Protein AF-A0A7W1E3Y4-F1 (afdb_monomer)

Radius of gyration: 19.17 Å; Cα contacts (8 Å, |Δi|>4): 105; chains: 1; bounding box: 41×27×66 Å

Secondary structure (DSSP, 8-state):
----------PPP------TTS--HHHHHHHHHHHH-TTPPP----HHHHHHHHHHHHHHHHSTT--HHHHHTT-S-HHHHHHHHHHHHHTHHHHHHHHHHHHHHHH-SSPPPHHHHHHHHHHHHHHH-

Foldseek 3Di:
DDDPPDPDCLDAQDDDDDDPPPDCPVVVVQVNVCNVPVPDDGLDLDPVLLVLLLVLLVVLVPDPNSDQVVSVVPDDDLPSVLSNLVVLPVVPQVSLQVSQVVSCVNVNDDRDDSVSSNVSSVVNNVVVD

Solvent-accessible surface area (backbone atoms only — not comparable to full-atom values): 7831 Å² total; per-residue (Å²): 141,79,85,82,81,74,78,78,81,79,73,77,79,80,88,83,90,82,61,94,88,74,67,63,61,68,62,50,50,54,56,50,48,41,61,75,37,74,86,56,71,77,96,59,58,42,73,65,21,39,54,50,38,34,52,49,53,50,54,27,74,71,37,97,73,55,49,52,70,73,52,54,73,73,52,92,54,66,65,39,23,46,46,24,50,49,52,33,60,75,56,35,70,70,34,39,39,50,50,23,43,48,31,17,71,73,75,54,74,75,55,51,56,48,72,57,49,52,49,54,52,52,55,51,49,65,74,72,110

Sequence (129 aa):
MSDGDTPADTAAPTTRTLHPGEGGYDEALAEWDLQQDPDRPAAVSTASGREEAMRLVHAIATSADDAIAPALEAVDDLEAIGEALRHVLVGGVPSVEAFAAEVADAEGGDPLPAHQATKIIGEVLAELD

pLDDT: mean 83.56, std 14.48, range [39.88, 96.81]

Mean predicted aligned error: 11.65 Å

Structure (mmCIF, N/CA/C/O backbone):
data_AF-A0A7W1E3Y4-F1
#
_entry.id   AF-A0A7W1E3Y4-F1
#
loop_
_atom_site.group_PDB
_atom_site.id
_atom_site.type_symbol
_atom_site.label_atom_id
_atom_site.label_alt_id
_atom_site.label_comp_id
_atom_site.label_asym_id
_atom_site.label_entity_id
_atom_site.label_seq_id
_atom_site.pdbx_PDB_ins_code
_atom_site.Cartn_x
_atom_site.Cartn_y
_atom_site.Cartn_z
_atom_site.occupancy
_atom_site.B_iso_or_equiv
_atom_site.auth_seq_id
_atom_site.auth_comp_id
_atom_site.auth_asym_id
_atom_site.auth_atom_id
_atom_site.pdbx_PDB_model_num
ATOM 1 N N . MET A 1 1 ? -6.244 -16.601 -51.887 1.00 39.88 1 MET A N 1
ATOM 2 C CA . MET A 1 1 ? -6.015 -16.701 -50.437 1.00 39.88 1 MET A CA 1
ATOM 3 C C . MET A 1 1 ? -4.519 -16.821 -50.270 1.00 39.88 1 MET A C 1
ATOM 5 O O . MET A 1 1 ? -3.963 -17.816 -50.710 1.00 39.88 1 MET A O 1
ATOM 9 N N . SER A 1 2 ? -3.879 -15.748 -49.820 1.00 39.97 2 SER A N 1
ATOM 10 C CA . SER A 1 2 ? -2.452 -15.731 -49.515 1.00 39.97 2 SER A CA 1
ATOM 11 C C . SER A 1 2 ? -2.352 -15.244 -48.084 1.00 39.97 2 SER A C 1
ATOM 13 O O . SER A 1 2 ? -2.560 -14.061 -47.826 1.00 39.97 2 SER A O 1
ATOM 15 N N . ASP A 1 3 ? -2.151 -16.195 -47.182 1.00 44.78 3 ASP A N 1
ATOM 16 C CA . ASP A 1 3 ? -1.841 -15.955 -45.783 1.00 44.78 3 ASP A CA 1
ATOM 17 C C . ASP A 1 3 ? -0.468 -15.281 -45.704 1.00 44.78 3 ASP A C 1
ATOM 19 O O . ASP A 1 3 ? 0.546 -15.839 -46.126 1.00 44.78 3 ASP A O 1
ATOM 23 N N . GLY A 1 4 ? -0.464 -14.030 -45.248 1.00 43.00 4 GLY A N 1
ATOM 24 C CA . GLY A 1 4 ? 0.742 -13.311 -44.869 1.00 43.00 4 GLY A CA 1
ATOM 25 C C . GLY A 1 4 ? 1.104 -13.696 -43.444 1.00 43.00 4 GLY A C 1
ATOM 26 O O . GLY A 1 4 ? 0.651 -13.049 -42.506 1.00 43.00 4 GLY A O 1
ATOM 27 N N . ASP A 1 5 ? 1.886 -14.760 -43.302 1.00 46.19 5 ASP A N 1
ATOM 28 C CA . ASP A 1 5 ? 2.566 -15.096 -42.055 1.00 46.19 5 ASP A CA 1
ATOM 29 C C . ASP A 1 5 ? 3.802 -14.191 -41.942 1.00 46.19 5 ASP A C 1
ATOM 31 O O . ASP A 1 5 ? 4.837 -14.425 -42.571 1.00 46.19 5 ASP A O 1
ATOM 35 N N . THR A 1 6 ? 3.652 -13.069 -41.239 1.00 49.84 6 THR A N 1
ATOM 36 C CA . THR A 1 6 ? 4.785 -12.241 -40.816 1.00 49.84 6 THR A CA 1
ATOM 37 C C . THR A 1 6 ? 5.405 -12.938 -39.607 1.00 49.84 6 THR A C 1
ATOM 39 O O . THR A 1 6 ? 4.725 -13.020 -38.583 1.00 49.84 6 THR A O 1
ATOM 42 N N . PRO A 1 7 ? 6.657 -13.425 -39.666 1.00 44.62 7 PRO A N 1
ATOM 43 C CA . PRO A 1 7 ? 7.287 -13.979 -38.479 1.00 44.62 7 PRO A CA 1
ATOM 44 C C . PRO A 1 7 ? 7.459 -12.848 -37.462 1.00 44.62 7 PRO A C 1
ATOM 46 O O . PRO A 1 7 ? 8.074 -11.824 -37.764 1.00 44.62 7 PRO A O 1
ATOM 49 N N . ALA A 1 8 ? 6.878 -13.022 -36.275 1.00 53.28 8 ALA A N 1
ATOM 50 C CA . ALA A 1 8 ? 7.168 -12.178 -35.128 1.00 53.28 8 ALA A CA 1
ATOM 51 C C . ALA A 1 8 ? 8.678 -12.250 -34.865 1.00 53.28 8 ALA A C 1
ATOM 53 O O . ALA A 1 8 ? 9.214 -13.322 -34.579 1.00 53.28 8 ALA A O 1
ATOM 54 N N . ASP A 1 9 ? 9.366 -11.124 -35.041 1.00 51.09 9 ASP A N 1
ATOM 55 C CA . ASP A 1 9 ? 10.803 -10.987 -34.830 1.00 51.09 9 ASP A CA 1
ATOM 56 C C . ASP A 1 9 ? 11.099 -11.172 -33.337 1.00 51.09 9 ASP A C 1
ATOM 58 O O . ASP A 1 9 ? 11.028 -10.239 -32.540 1.00 51.09 9 ASP A O 1
ATOM 62 N N . THR A 1 10 ? 11.337 -12.419 -32.931 1.00 55.47 10 THR A N 1
ATOM 63 C CA . THR A 1 10 ? 11.735 -12.762 -31.565 1.00 55.47 10 THR A CA 1
ATOM 64 C C . THR A 1 10 ? 13.225 -12.448 -31.436 1.00 55.47 10 THR A C 1
ATOM 66 O O . THR A 1 10 ? 14.080 -13.324 -31.585 1.00 55.47 10 THR A O 1
ATOM 69 N N . ALA A 1 11 ? 13.551 -11.166 -31.263 1.00 64.62 11 ALA A N 1
ATOM 70 C CA . ALA A 1 11 ? 14.924 -10.716 -31.075 1.00 64.62 11 ALA A CA 1
ATOM 71 C C . ALA A 1 11 ? 15.562 -11.439 -29.873 1.00 64.62 11 ALA A C 1
ATOM 73 O O . ALA A 1 11 ? 14.948 -11.580 -28.816 1.00 64.62 11 ALA A O 1
ATOM 74 N N . ALA A 1 12 ? 16.795 -11.925 -30.039 1.00 68.88 12 ALA A N 1
ATOM 75 C CA . ALA A 1 12 ? 17.514 -12.624 -28.976 1.00 68.88 12 ALA A CA 1
ATOM 76 C C . ALA A 1 12 ? 17.787 -11.685 -27.780 1.00 68.88 12 ALA A C 1
ATOM 78 O O . ALA A 1 12 ? 18.093 -10.511 -28.005 1.00 68.88 12 ALA A O 1
ATOM 79 N N . PRO A 1 13 ? 17.734 -12.185 -26.529 1.00 67.88 13 PRO A N 1
ATOM 80 C CA . PRO A 1 13 ? 17.957 -11.366 -25.342 1.00 67.88 13 PRO A CA 1
ATOM 81 C C . PRO A 1 13 ? 19.355 -10.735 -25.359 1.00 67.88 13 PRO A C 1
ATOM 83 O O . PRO A 1 13 ? 20.343 -11.360 -25.756 1.00 67.88 13 PRO A O 1
ATOM 86 N N . THR A 1 14 ? 19.437 -9.483 -24.919 1.00 76.50 14 THR A N 1
ATOM 87 C CA . THR A 1 14 ? 20.648 -8.658 -24.934 1.00 76.50 14 THR A CA 1
ATOM 88 C C . THR A 1 14 ? 21.037 -8.232 -23.518 1.00 76.50 14 THR A C 1
ATOM 90 O O . THR A 1 14 ? 20.227 -8.221 -22.597 1.00 76.50 14 THR A O 1
ATOM 93 N N . THR A 1 15 ? 22.315 -7.911 -23.308 1.00 77.19 15 THR A N 1
ATOM 94 C CA . THR A 1 15 ? 22.828 -7.444 -22.010 1.00 77.19 15 THR A CA 1
ATOM 95 C C . THR A 1 15 ? 23.245 -5.982 -22.105 1.00 77.19 15 THR A C 1
ATOM 97 O O . THR A 1 15 ? 24.017 -5.617 -22.994 1.00 77.19 15 THR A O 1
ATOM 100 N N . ARG A 1 16 ? 22.782 -5.160 -21.156 1.00 80.31 16 ARG A N 1
ATOM 101 C CA . ARG A 1 16 ? 23.144 -3.744 -21.021 1.00 80.31 16 ARG A CA 1
ATOM 102 C C . ARG A 1 16 ? 23.891 -3.507 -19.708 1.00 80.31 16 ARG A C 1
ATOM 104 O O . ARG A 1 16 ? 23.400 -3.856 -18.641 1.00 80.31 16 ARG A O 1
ATOM 111 N N . THR A 1 17 ? 25.068 -2.891 -19.785 1.00 84.56 17 THR A N 1
ATOM 112 C CA . THR A 1 17 ? 25.830 -2.448 -18.606 1.00 84.56 17 THR A CA 1
ATOM 113 C C . THR A 1 17 ? 25.437 -1.014 -18.262 1.00 84.56 17 THR A C 1
ATOM 115 O O . THR A 1 17 ? 25.456 -0.162 -19.148 1.00 84.56 17 THR A O 1
ATOM 118 N N . LEU A 1 18 ? 25.114 -0.745 -16.993 1.00 79.31 18 LEU A N 1
ATOM 119 C CA . LEU A 1 18 ? 24.851 0.602 -16.473 1.00 79.31 18 LEU A CA 1
ATOM 120 C C . LEU A 1 18 ? 25.936 1.011 -15.478 1.00 79.31 18 LEU A C 1
ATOM 122 O O . LEU A 1 18 ? 26.345 0.200 -14.640 1.00 79.31 18 LEU A O 1
ATOM 126 N N . HIS A 1 19 ? 26.380 2.266 -15.537 1.00 81.38 19 HIS A N 1
ATOM 127 C CA . HIS A 1 19 ? 27.314 2.818 -14.561 1.00 81.38 19 HIS A CA 1
ATOM 128 C C . HIS A 1 19 ? 26.590 3.627 -13.469 1.00 81.38 19 HIS A C 1
ATOM 130 O O . HIS A 1 19 ? 25.564 4.261 -13.732 1.00 81.38 19 HIS A O 1
ATOM 136 N N . PRO A 1 20 ? 27.113 3.653 -12.225 1.00 81.94 20 PRO A N 1
ATOM 137 C CA . PRO A 1 20 ? 26.526 4.460 -11.158 1.00 81.94 20 PRO A CA 1
ATOM 138 C C . PRO A 1 20 ? 26.417 5.941 -11.553 1.00 81.94 20 PRO A C 1
ATOM 140 O O . PRO A 1 20 ? 27.409 6.556 -11.940 1.00 81.94 20 PRO A O 1
ATOM 143 N N . GLY A 1 21 ? 25.220 6.517 -11.413 1.00 76.62 21 GLY A N 1
ATOM 144 C CA . GLY A 1 21 ? 24.953 7.935 -11.687 1.00 76.62 21 GLY A CA 1
ATOM 145 C C . GLY A 1 21 ? 24.529 8.276 -13.122 1.00 76.62 21 GLY A C 1
ATOM 146 O O . GLY A 1 21 ? 24.195 9.432 -13.364 1.00 76.62 21 GLY A O 1
ATOM 147 N N . GLU A 1 22 ? 24.485 7.315 -14.054 1.00 81.75 22 GLU A N 1
ATOM 148 C CA . GLU A 1 22 ? 23.965 7.544 -15.420 1.00 81.75 22 GLU A CA 1
ATOM 149 C C . GLU A 1 22 ? 22.430 7.665 -15.478 1.00 81.75 22 GLU A C 1
ATOM 151 O O . GLU A 1 22 ? 21.890 8.157 -16.469 1.00 81.75 22 GLU A O 1
ATOM 156 N N . GLY A 1 23 ? 21.725 7.260 -14.414 1.00 75.75 23 GLY A N 1
ATOM 157 C CA . GLY A 1 23 ? 20.272 7.069 -14.449 1.00 75.75 23 GLY A CA 1
ATOM 158 C C . GLY A 1 23 ? 19.891 5.871 -15.327 1.00 75.75 23 GLY A C 1
ATOM 159 O O . GLY A 1 23 ? 20.754 5.089 -15.724 1.00 75.75 23 GLY A O 1
ATOM 160 N N . GLY A 1 24 ? 18.603 5.694 -15.623 1.00 80.50 24 GLY A N 1
ATOM 161 C CA . GLY A 1 24 ? 18.166 4.667 -16.576 1.00 80.50 24 GLY A CA 1
ATOM 162 C C . GLY A 1 24 ? 18.059 3.244 -16.016 1.00 80.50 24 GLY A C 1
ATOM 163 O O . GLY A 1 24 ? 17.953 2.300 -16.797 1.00 80.50 24 GLY A O 1
ATOM 164 N N . TYR A 1 25 ? 18.166 3.067 -14.693 1.00 76.94 25 TYR A N 1
ATOM 165 C CA . TYR A 1 25 ? 18.082 1.744 -14.065 1.00 76.94 25 TYR A CA 1
ATOM 166 C C . TYR A 1 25 ? 16.688 1.145 -14.234 1.00 76.94 25 TYR A C 1
ATOM 168 O O . TYR A 1 25 ? 16.577 -0.006 -14.639 1.00 76.94 25 TYR A O 1
ATOM 176 N N . ASP A 1 26 ? 15.650 1.947 -14.006 1.00 73.25 26 ASP A N 1
ATOM 177 C CA . ASP A 1 26 ? 14.262 1.497 -14.085 1.00 73.25 26 ASP A CA 1
ATOM 178 C C . ASP A 1 26 ? 13.879 1.149 -15.531 1.00 73.25 26 ASP A C 1
ATOM 180 O O . ASP A 1 26 ? 13.301 0.095 -15.783 1.00 73.25 26 ASP A O 1
ATOM 184 N N . GLU A 1 27 ? 14.289 1.969 -16.506 1.00 76.06 27 GLU A N 1
ATOM 185 C CA . GLU A 1 27 ? 14.072 1.699 -17.930 1.00 76.06 27 GLU A CA 1
ATOM 186 C C . GLU A 1 27 ? 14.810 0.442 -18.401 1.00 76.06 27 GLU A C 1
ATOM 188 O O . GLU A 1 27 ? 14.260 -0.341 -19.172 1.00 76.06 27 GLU A O 1
ATOM 193 N N . ALA A 1 28 ? 16.040 0.223 -17.930 1.00 82.00 28 ALA A N 1
ATOM 194 C CA . ALA A 1 28 ? 16.789 -0.984 -18.259 1.00 82.00 28 ALA A CA 1
ATOM 195 C C . ALA A 1 28 ? 16.198 -2.234 -17.595 1.00 82.00 28 ALA A C 1
ATOM 197 O O . ALA A 1 28 ? 16.246 -3.308 -18.190 1.00 82.00 28 ALA A O 1
ATOM 198 N N . LEU A 1 29 ? 15.643 -2.105 -16.385 1.00 78.94 29 LEU A N 1
ATOM 199 C CA . LEU A 1 29 ? 14.959 -3.200 -15.703 1.00 78.94 29 LEU A CA 1
ATOM 200 C C . LEU A 1 29 ? 13.677 -3.584 -16.449 1.00 78.94 29 LEU A C 1
ATOM 202 O O . LEU A 1 29 ? 13.449 -4.765 -16.688 1.00 78.94 29 LEU A O 1
ATOM 206 N N . ALA A 1 30 ? 12.890 -2.591 -16.871 1.00 74.69 30 ALA A N 1
ATOM 207 C CA . ALA A 1 30 ? 11.678 -2.802 -17.659 1.00 74.69 30 ALA A CA 1
ATOM 208 C C . ALA A 1 30 ? 11.985 -3.426 -19.033 1.00 74.69 30 ALA A C 1
ATOM 210 O O . ALA A 1 30 ? 11.304 -4.352 -19.463 1.00 74.69 30 ALA A O 1
ATOM 211 N N . GLU A 1 31 ? 13.039 -2.959 -19.712 1.00 78.00 31 GLU A N 1
ATOM 212 C CA . GLU A 1 31 ? 13.496 -3.532 -20.985 1.00 78.00 31 GLU A CA 1
ATOM 213 C C . GLU A 1 31 ? 13.989 -4.977 -20.816 1.00 78.00 31 GLU A C 1
ATOM 215 O O . GLU A 1 31 ? 13.740 -5.823 -21.673 1.00 78.00 31 GLU A O 1
ATOM 220 N N . TRP A 1 32 ? 14.678 -5.275 -19.714 1.00 82.62 32 TRP A N 1
ATOM 221 C CA . TRP A 1 32 ? 15.144 -6.624 -19.413 1.00 82.62 32 TRP A CA 1
ATOM 222 C C . TRP A 1 32 ? 13.993 -7.581 -19.071 1.00 82.62 32 TRP A C 1
ATOM 224 O O . TRP A 1 32 ? 13.994 -8.707 -19.564 1.00 82.62 32 TRP A O 1
AT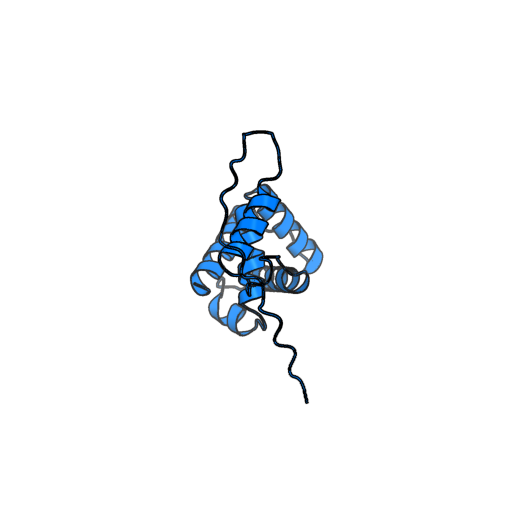OM 234 N N . ASP A 1 33 ? 13.000 -7.142 -18.294 1.00 77.69 33 ASP A N 1
ATOM 235 C CA . ASP A 1 33 ? 11.825 -7.951 -17.938 1.00 77.69 33 ASP A CA 1
ATOM 236 C C . ASP A 1 33 ? 11.016 -8.344 -19.188 1.00 77.69 33 ASP A C 1
ATOM 238 O O . ASP A 1 33 ? 10.750 -9.526 -19.398 1.00 77.69 33 ASP A O 1
ATOM 242 N N . LEU A 1 34 ? 10.785 -7.400 -20.111 1.00 75.19 34 LEU A N 1
ATOM 243 C CA . LEU A 1 34 ? 10.147 -7.666 -21.413 1.00 75.19 34 LEU A CA 1
ATOM 244 C C . LEU A 1 34 ? 10.924 -8.662 -22.289 1.00 75.19 34 LEU A C 1
ATOM 246 O O . LEU A 1 34 ? 10.337 -9.364 -23.108 1.00 75.19 34 LEU A O 1
ATOM 250 N N . GLN A 1 35 ?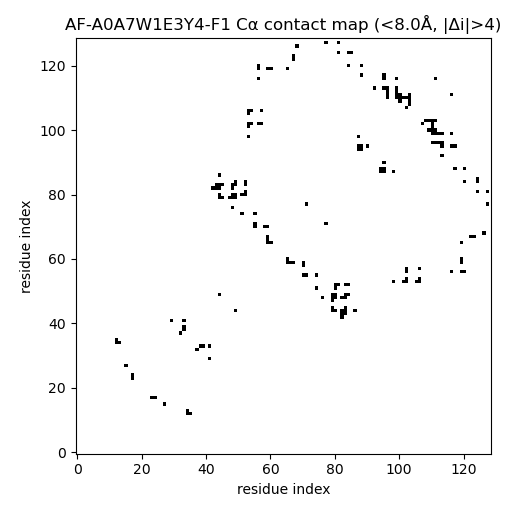 12.252 -8.729 -22.153 1.00 81.69 35 GLN A N 1
ATOM 251 C CA . GLN A 1 35 ? 13.054 -9.731 -22.864 1.00 81.69 35 GLN A CA 1
ATOM 252 C C . GLN A 1 35 ? 12.941 -11.125 -22.240 1.00 81.69 35 GLN A C 1
ATOM 254 O O . GLN A 1 35 ? 13.176 -12.113 -22.937 1.00 81.69 35 GLN A O 1
ATOM 259 N N . GLN A 1 36 ? 12.661 -11.220 -20.938 1.00 80.00 36 GLN A N 1
ATOM 260 C CA . GLN A 1 36 ? 12.494 -12.507 -20.259 1.00 80.00 36 GLN A CA 1
ATOM 261 C C . GLN A 1 36 ? 11.089 -13.071 -20.448 1.00 80.00 36 GLN A C 1
ATOM 263 O O . GLN 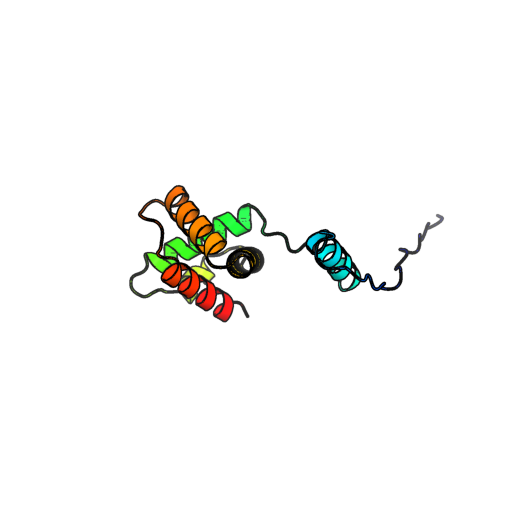A 1 36 ? 10.942 -14.283 -20.602 1.00 80.00 36 GLN A O 1
ATOM 268 N N . ASP A 1 37 ? 10.084 -12.203 -20.470 1.00 75.88 37 ASP A N 1
ATOM 269 C CA . ASP A 1 37 ? 8.694 -12.584 -20.658 1.00 75.88 37 ASP A CA 1
ATOM 270 C C . ASP A 1 37 ? 7.985 -11.533 -21.536 1.00 75.88 37 ASP A C 1
ATOM 272 O O . ASP A 1 37 ? 7.495 -10.520 -21.035 1.00 75.88 37 ASP A O 1
ATOM 276 N N . PRO A 1 38 ? 7.967 -11.738 -22.869 1.00 74.94 38 PRO A N 1
ATOM 277 C CA . PRO A 1 38 ? 7.413 -10.770 -23.819 1.00 74.94 38 PRO A CA 1
ATOM 278 C C . PRO A 1 38 ? 5.904 -10.574 -23.682 1.00 74.94 38 PRO A C 1
ATOM 280 O O . PRO A 1 38 ? 5.378 -9.543 -24.099 1.00 74.94 38 PRO A O 1
ATOM 283 N N . ASP A 1 39 ? 5.219 -11.581 -23.137 1.00 75.31 39 ASP A N 1
ATOM 284 C CA . ASP A 1 39 ? 3.778 -11.564 -22.908 1.00 75.31 39 ASP A CA 1
ATOM 285 C C . ASP A 1 39 ? 3.436 -10.993 -21.522 1.00 75.31 39 ASP A C 1
ATOM 287 O O . ASP A 1 39 ? 2.259 -10.759 -21.227 1.00 75.31 39 ASP A O 1
ATOM 291 N N . ARG A 1 40 ? 4.447 -10.727 -20.679 1.00 60.91 40 ARG A N 1
ATOM 292 C CA . ARG A 1 40 ? 4.254 -10.128 -19.362 1.00 60.91 40 ARG A CA 1
ATOM 293 C C . ARG A 1 40 ? 3.773 -8.690 -19.519 1.00 60.91 40 ARG A C 1
ATOM 295 O O . ARG A 1 40 ? 4.485 -7.857 -20.092 1.00 60.91 40 ARG A O 1
ATOM 302 N N . PRO A 1 41 ? 2.578 -8.347 -19.009 1.00 58.53 41 PRO A N 1
ATOM 303 C CA . PRO A 1 41 ? 2.201 -6.949 -18.900 1.00 58.53 41 PRO A CA 1
ATOM 304 C C . PRO A 1 41 ? 3.224 -6.248 -18.003 1.00 58.53 41 PRO A C 1
ATOM 306 O O . PRO A 1 41 ? 3.747 -6.855 -17.070 1.00 58.53 41 PRO A O 1
ATOM 309 N N . ALA A 1 42 ? 3.522 -4.976 -18.284 1.00 54.94 42 ALA A N 1
ATOM 310 C CA . ALA A 1 42 ? 4.437 -4.209 -17.446 1.00 54.94 42 ALA A CA 1
ATOM 311 C C . ALA A 1 42 ? 4.036 -4.366 -15.969 1.00 54.94 42 ALA A C 1
ATOM 313 O O . ALA A 1 42 ? 2.853 -4.222 -15.652 1.00 54.94 42 ALA A O 1
ATOM 314 N N . ALA A 1 43 ? 5.006 -4.655 -15.095 1.00 54.59 43 ALA A N 1
ATOM 315 C CA . ALA A 1 43 ? 4.822 -4.689 -13.645 1.00 54.59 43 ALA A CA 1
ATOM 316 C C . ALA A 1 43 ? 4.560 -3.262 -13.141 1.00 54.59 43 ALA A C 1
ATOM 318 O O . ALA A 1 43 ? 5.426 -2.569 -12.609 1.00 54.59 43 ALA A O 1
ATOM 319 N N . VAL A 1 44 ? 3.368 -2.761 -13.442 1.00 56.84 44 VAL A N 1
ATOM 320 C CA . VAL A 1 44 ? 2.882 -1.466 -13.007 1.00 56.84 44 VAL A CA 1
ATOM 321 C C . VAL A 1 44 ? 1.768 -1.728 -12.019 1.00 56.84 44 VAL A C 1
ATOM 323 O O . VAL A 1 44 ? 0.774 -2.378 -12.336 1.00 56.84 44 VAL A O 1
ATOM 326 N N . SER A 1 45 ? 1.917 -1.182 -10.814 1.00 63.47 45 SER A N 1
ATOM 327 C CA . SER A 1 45 ? 0.767 -0.985 -9.943 1.00 63.47 45 SER A CA 1
ATOM 328 C C . SER A 1 45 ? -0.277 -0.194 -10.735 1.00 63.47 45 SER A C 1
ATOM 330 O O . SER A 1 45 ? -0.052 0.957 -11.119 1.00 63.47 45 SER A O 1
ATOM 332 N N . THR A 1 46 ? -1.397 -0.838 -11.056 1.00 75.44 46 THR A N 1
ATOM 333 C CA . THR A 1 46 ? -2.530 -0.158 -11.682 1.00 75.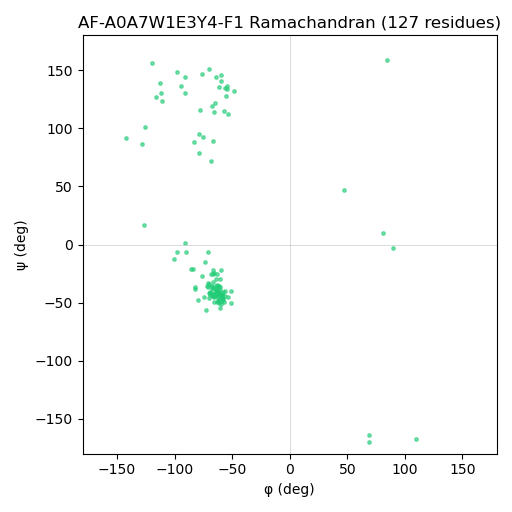44 46 THR A CA 1
ATOM 334 C C . THR A 1 46 ? -3.173 0.764 -10.649 1.00 75.44 46 THR A C 1
ATOM 336 O O . THR A 1 46 ? -3.135 0.492 -9.447 1.00 75.44 46 THR A O 1
ATOM 339 N N . ALA A 1 47 ? -3.786 1.865 -11.095 1.00 80.25 47 ALA A N 1
ATOM 340 C CA . ALA A 1 47 ? -4.487 2.770 -10.180 1.00 80.25 47 ALA A CA 1
ATOM 341 C C . ALA A 1 47 ? -5.573 2.029 -9.376 1.00 80.25 47 ALA A C 1
ATOM 343 O O . ALA A 1 47 ? -5.677 2.220 -8.168 1.00 80.25 47 ALA A O 1
ATOM 344 N N . SER A 1 48 ? -6.302 1.111 -10.022 1.00 82.06 48 SER A N 1
ATOM 345 C CA . SER A 1 48 ? -7.305 0.266 -9.366 1.00 82.06 48 SER A CA 1
ATOM 346 C C . SER A 1 48 ? -6.691 -0.724 -8.374 1.00 82.06 48 SER A C 1
ATOM 348 O O . SER A 1 48 ? -7.177 -0.816 -7.252 1.00 82.06 48 SER A O 1
ATOM 350 N N . GLY A 1 49 ? -5.594 -1.403 -8.730 1.00 86.38 49 GLY A N 1
ATOM 351 C CA . GLY A 1 49 ? -4.893 -2.317 -7.821 1.00 86.38 49 GLY A CA 1
ATOM 352 C C . GLY A 1 49 ? -4.355 -1.606 -6.581 1.00 86.38 49 GLY A C 1
ATOM 353 O O . GLY A 1 49 ? -4.409 -2.132 -5.473 1.00 86.38 49 GLY A O 1
ATOM 354 N N . ARG A 1 50 ? -3.907 -0.357 -6.741 1.00 91.81 50 ARG A N 1
ATOM 355 C CA . ARG A 1 50 ? -3.468 0.478 -5.625 1.00 91.81 50 ARG A CA 1
ATOM 356 C C . ARG A 1 50 ? -4.620 0.913 -4.720 1.00 91.81 50 ARG A C 1
ATOM 358 O O . ARG A 1 50 ? -4.478 0.856 -3.504 1.00 91.81 50 ARG A O 1
ATOM 365 N N . GLU A 1 51 ? -5.750 1.326 -5.287 1.00 91.62 51 GLU A N 1
ATOM 366 C CA . GLU A 1 51 ? -6.965 1.650 -4.525 1.00 91.62 51 GLU A CA 1
ATOM 367 C C . GLU A 1 51 ? -7.518 0.434 -3.771 1.00 91.62 51 GLU A C 1
ATOM 369 O O . GLU A 1 51 ? -7.917 0.542 -2.612 1.00 91.62 51 GLU A O 1
ATOM 374 N N . GLU A 1 52 ? -7.497 -0.743 -4.393 1.00 92.38 52 GLU A N 1
ATOM 375 C CA . GLU A 1 52 ? -7.847 -2.004 -3.739 1.00 92.38 52 GLU A CA 1
ATOM 376 C C . GLU A 1 52 ? -6.884 -2.365 -2.609 1.00 92.38 52 GLU A C 1
ATOM 378 O O . GLU A 1 52 ? -7.333 -2.717 -1.517 1.00 92.38 52 GLU A O 1
ATOM 383 N N . ALA A 1 53 ? -5.577 -2.194 -2.818 1.00 94.44 53 ALA A N 1
ATOM 384 C CA . ALA A 1 53 ? -4.581 -2.386 -1.772 1.00 94.44 53 ALA A CA 1
ATOM 385 C C . ALA A 1 53 ? -4.801 -1.436 -0.582 1.00 94.44 53 ALA A C 1
ATOM 387 O O . ALA A 1 53 ? -4.669 -1.860 0.567 1.00 94.44 53 ALA A O 1
ATOM 388 N N . MET A 1 54 ? -5.179 -0.174 -0.828 1.00 95.75 54 MET A N 1
ATOM 389 C CA . MET A 1 54 ? -5.506 0.777 0.242 1.00 95.75 54 MET A CA 1
ATOM 390 C C . MET A 1 54 ? -6.715 0.314 1.063 1.00 95.75 54 MET A C 1
ATOM 392 O O . MET A 1 54 ? -6.628 0.249 2.292 1.00 95.75 54 MET A O 1
ATOM 396 N N . ARG A 1 55 ? -7.807 -0.078 0.391 1.00 95.12 55 ARG A N 1
ATOM 397 C CA . ARG A 1 55 ? -9.008 -0.627 1.043 1.00 95.12 55 ARG A CA 1
ATOM 398 C C . ARG A 1 55 ? -8.694 -1.865 1.874 1.00 95.12 55 ARG A C 1
ATOM 400 O O . ARG A 1 55 ? -9.137 -1.964 3.016 1.00 95.12 55 ARG A O 1
ATOM 407 N N . LEU A 1 56 ? -7.914 -2.794 1.321 1.00 95.44 56 LEU A N 1
ATOM 408 C CA . LEU A 1 56 ? -7.523 -4.025 2.002 1.00 95.44 56 LEU A CA 1
ATOM 409 C C . LEU A 1 56 ? -6.712 -3.731 3.271 1.00 95.44 56 LEU A C 1
ATOM 411 O O . LEU A 1 56 ? -7.042 -4.233 4.345 1.00 95.44 56 LEU A O 1
ATOM 415 N N . VAL A 1 57 ? -5.674 -2.896 3.166 1.00 95.38 57 VAL A N 1
ATOM 416 C CA . VAL A 1 57 ? -4.821 -2.545 4.310 1.00 95.38 57 VAL A CA 1
ATOM 417 C C . VAL A 1 57 ? -5.626 -1.828 5.392 1.00 95.38 57 VAL A C 1
ATOM 419 O O . VAL A 1 57 ? -5.466 -2.144 6.571 1.00 95.38 57 VAL A O 1
ATOM 422 N N . HIS A 1 58 ? -6.530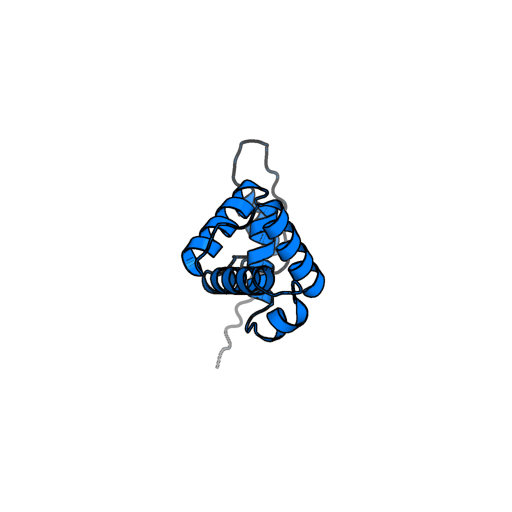 -0.919 5.014 1.00 94.94 58 HIS A N 1
ATOM 423 C CA . HIS A 1 58 ? -7.434 -0.273 5.965 1.00 94.94 58 HIS A CA 1
ATOM 424 C C . HIS A 1 58 ? -8.362 -1.277 6.661 1.00 94.94 58 HIS A C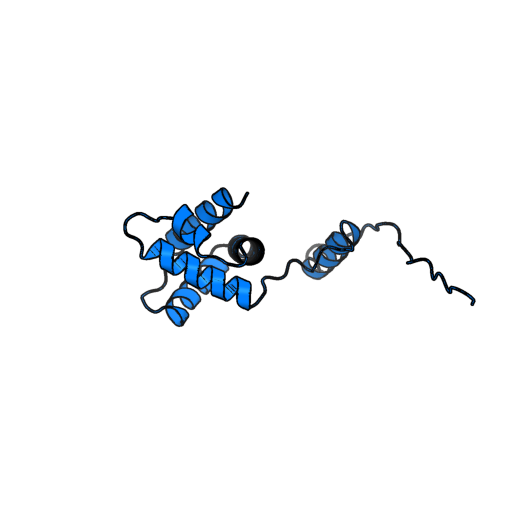 1
ATOM 426 O O . HIS A 1 58 ? -8.508 -1.242 7.885 1.00 94.94 58 HIS A O 1
ATOM 432 N N . ALA A 1 59 ? -8.973 -2.193 5.905 1.00 94.06 59 ALA A N 1
ATOM 433 C CA . ALA A 1 59 ? -9.876 -3.203 6.449 1.00 94.06 59 ALA A CA 1
ATOM 434 C C . ALA A 1 59 ? -9.168 -4.117 7.458 1.00 94.06 59 ALA A C 1
ATOM 436 O O . ALA A 1 59 ? -9.706 -4.381 8.532 1.00 94.06 59 ALA A O 1
ATOM 437 N N . ILE A 1 60 ? -7.940 -4.548 7.155 1.00 94.62 60 ILE A N 1
ATOM 438 C CA . ILE A 1 60 ? -7.135 -5.361 8.073 1.00 94.62 60 ILE A CA 1
ATOM 439 C C . ILE A 1 60 ? -6.777 -4.549 9.321 1.00 94.62 60 ILE A C 1
ATOM 441 O O . ILE A 1 60 ? -7.042 -5.010 10.429 1.00 94.62 60 ILE A O 1
ATOM 445 N N . ALA A 1 61 ? -6.271 -3.323 9.155 1.00 93.12 61 ALA A N 1
ATOM 446 C CA . ALA A 1 61 ? -5.842 -2.473 10.267 1.00 93.12 61 ALA A CA 1
ATOM 447 C C . ALA A 1 61 ? -6.973 -2.076 11.232 1.00 93.12 61 ALA A C 1
ATOM 449 O O . ALA A 1 61 ? -6.721 -1.747 12.390 1.00 93.12 61 ALA A O 1
ATOM 450 N N . THR A 1 62 ? -8.218 -2.067 10.754 1.00 90.88 62 THR A N 1
ATOM 451 C CA . THR A 1 62 ? -9.408 -1.749 11.559 1.00 90.88 62 THR A CA 1
ATOM 452 C C . THR A 1 62 ? -10.140 -2.992 12.067 1.00 90.88 62 THR A C 1
ATOM 454 O O . THR A 1 62 ? -11.068 -2.877 12.874 1.00 90.88 62 THR A O 1
ATOM 457 N N . SER A 1 63 ? -9.722 -4.185 11.640 1.00 88.69 63 SER A N 1
ATOM 458 C CA . SER A 1 63 ? -10.268 -5.448 12.126 1.00 88.69 63 SER A CA 1
ATOM 459 C C . SER A 1 63 ? -9.731 -5.779 13.523 1.00 88.69 63 SER A C 1
ATOM 461 O O . SER A 1 63 ? -8.598 -5.461 13.869 1.00 88.69 63 SER A O 1
ATOM 463 N N . ALA A 1 64 ? -10.549 -6.429 14.354 1.00 77.50 64 ALA A N 1
ATOM 464 C CA . ALA A 1 64 ? -10.173 -6.734 15.737 1.00 77.50 64 ALA A CA 1
ATOM 465 C C . ALA A 1 64 ? -9.011 -7.741 15.860 1.00 77.50 64 ALA A C 1
ATOM 467 O O . ALA A 1 64 ? -8.350 -7.764 16.897 1.00 77.50 64 ALA A O 1
ATOM 468 N N . ASP A 1 65 ? -8.778 -8.546 14.819 1.00 82.81 65 ASP A N 1
ATOM 469 C CA . ASP A 1 65 ? -7.852 -9.684 14.824 1.00 82.81 65 ASP A CA 1
ATOM 470 C C . ASP A 1 65 ? -6.818 -9.631 13.680 1.00 82.81 65 ASP A C 1
ATOM 472 O O . ASP A 1 65 ? -6.229 -10.662 13.362 1.00 82.81 65 ASP A O 1
ATOM 476 N N . ASP A 1 66 ? -6.613 -8.472 13.034 1.00 79.56 66 ASP A N 1
ATOM 477 C CA . ASP A 1 66 ? -5.793 -8.346 11.813 1.00 79.56 66 ASP A CA 1
ATOM 478 C C . ASP A 1 66 ? -6.159 -9.444 10.783 1.00 79.56 66 ASP A C 1
ATOM 480 O O . ASP A 1 66 ? -5.304 -10.164 10.274 1.00 79.56 66 ASP A O 1
ATOM 484 N N . ALA A 1 67 ? -7.453 -9.665 10.532 1.00 86.50 67 ALA A N 1
ATOM 485 C CA . ALA A 1 67 ? -7.932 -10.869 9.853 1.00 86.50 67 ALA A CA 1
ATOM 486 C C . ALA A 1 67 ? -7.667 -10.832 8.333 1.00 86.50 67 ALA A C 1
ATOM 488 O O . ALA A 1 67 ? -8.491 -10.353 7.557 1.00 86.50 67 ALA A O 1
ATOM 489 N N . ILE A 1 68 ? -6.523 -11.378 7.910 1.00 90.06 68 ILE A N 1
ATOM 490 C CA . ILE A 1 68 ? -6.013 -11.293 6.528 1.00 90.06 68 ILE A CA 1
ATOM 491 C C . ILE A 1 68 ? -6.789 -12.173 5.549 1.00 90.06 68 ILE A C 1
ATOM 493 O O . ILE A 1 68 ? -7.337 -11.664 4.577 1.00 90.06 68 ILE A O 1
ATOM 497 N N . ALA A 1 69 ? -6.876 -13.480 5.810 1.00 89.56 69 ALA A N 1
ATOM 498 C CA . ALA A 1 69 ? -7.549 -14.431 4.922 1.00 89.56 69 ALA A CA 1
ATOM 499 C C . ALA A 1 69 ? -8.983 -14.006 4.527 1.00 89.56 69 ALA A C 1
ATOM 501 O O . ALA A 1 69 ? -9.264 -13.928 3.332 1.00 89.56 69 ALA A O 1
ATOM 502 N N . PRO A 1 70 ? -9.883 -13.638 5.465 1.00 88.12 70 PRO A N 1
ATOM 503 C CA . PRO A 1 70 ? -11.224 -13.193 5.083 1.00 88.12 70 PRO A CA 1
ATOM 504 C C . PRO A 1 70 ? -11.228 -11.841 4.355 1.00 88.12 70 PRO A C 1
ATOM 506 O O . PRO A 1 70 ? -12.149 -11.571 3.589 1.00 88.12 70 PRO A O 1
ATOM 509 N N . ALA A 1 71 ? -10.226 -10.985 4.576 1.00 91.19 71 ALA A N 1
ATOM 510 C CA . ALA A 1 71 ? -10.101 -9.732 3.841 1.00 91.19 71 ALA A CA 1
ATOM 511 C C . ALA A 1 71 ? -9.668 -9.974 2.383 1.00 91.19 71 ALA A C 1
ATOM 513 O O . ALA A 1 71 ? -10.167 -9.300 1.485 1.00 91.19 71 ALA A O 1
ATOM 514 N N . LEU A 1 72 ? -8.813 -10.972 2.137 1.00 91.69 72 LEU A N 1
ATOM 515 C CA . LEU A 1 72 ? -8.406 -11.386 0.790 1.00 91.69 72 LEU A CA 1
ATOM 516 C C . LEU A 1 72 ? -9.526 -12.089 0.018 1.00 91.69 72 LEU A C 1
ATOM 518 O O . LEU A 1 72 ? -9.643 -11.892 -1.185 1.00 91.69 72 LEU A O 1
ATOM 522 N N . GLU A 1 73 ? -10.401 -12.846 0.685 1.00 90.25 73 GLU A N 1
ATOM 523 C CA . GLU A 1 73 ? -11.581 -13.448 0.037 1.00 90.25 73 GLU A CA 1
ATOM 524 C C . GLU A 1 73 ? -12.539 -12.406 -0.574 1.00 90.25 73 GLU A C 1
ATOM 526 O O . GLU A 1 73 ? -13.334 -12.739 -1.454 1.00 90.25 73 GLU A O 1
ATOM 531 N N . ALA A 1 74 ? -12.482 -11.155 -0.108 1.00 87.62 74 ALA A N 1
ATOM 532 C CA . ALA A 1 74 ? -13.307 -10.052 -0.595 1.00 87.62 74 ALA A CA 1
ATOM 533 C C . ALA A 1 74 ? -12.660 -9.247 -1.740 1.00 87.62 74 ALA A C 1
ATOM 535 O O . ALA A 1 74 ? -13.248 -8.261 -2.188 1.00 87.62 74 ALA A O 1
ATOM 536 N N . VAL A 1 75 ? -11.459 -9.629 -2.181 1.00 91.06 75 VAL A N 1
ATOM 537 C CA . VAL A 1 75 ? -10.709 -8.952 -3.244 1.00 91.06 75 VAL A CA 1
ATOM 538 C C . VAL A 1 75 ? -10.982 -9.611 -4.593 1.00 91.06 75 VAL A C 1
ATOM 540 O O . VAL A 1 75 ? -10.940 -10.833 -4.718 1.00 91.06 75 VAL A O 1
ATOM 543 N N . ASP A 1 76 ? -11.199 -8.782 -5.615 1.00 87.12 76 ASP A N 1
ATOM 544 C CA . ASP A 1 76 ? -11.458 -9.235 -6.982 1.00 87.12 76 ASP A CA 1
ATOM 545 C C . ASP A 1 76 ? -10.163 -9.565 -7.754 1.00 87.12 76 ASP A C 1
ATOM 547 O O . ASP A 1 76 ? -10.133 -10.546 -8.499 1.00 87.12 76 ASP A O 1
ATOM 551 N N . ASP A 1 77 ? -9.089 -8.783 -7.571 1.00 90.19 77 ASP A N 1
ATOM 552 C CA . ASP A 1 77 ? -7.802 -8.955 -8.263 1.00 90.19 77 ASP A CA 1
ATOM 553 C C . ASP A 1 77 ? -6.613 -8.993 -7.281 1.00 90.19 77 ASP A C 1
ATOM 555 O O . ASP A 1 77 ? -5.951 -7.995 -6.980 1.00 90.19 77 ASP A O 1
ATOM 559 N N . LEU A 1 78 ? -6.334 -10.194 -6.765 1.00 91.88 78 LEU A N 1
ATOM 560 C CA . LEU A 1 78 ? -5.240 -10.436 -5.818 1.00 91.88 78 LEU A CA 1
ATOM 561 C C . LEU A 1 78 ? -3.853 -10.167 -6.424 1.00 91.88 78 LEU A C 1
ATOM 563 O O . LEU A 1 78 ? -2.932 -9.782 -5.699 1.00 91.88 78 LEU A O 1
ATOM 567 N N . GLU A 1 79 ? -3.692 -10.343 -7.737 1.00 89.75 79 GLU A N 1
ATOM 568 C CA . GLU A 1 79 ? -2.422 -10.105 -8.425 1.00 89.75 79 GLU A CA 1
ATOM 569 C C . GLU A 1 79 ? -2.114 -8.604 -8.475 1.00 89.75 79 GLU A C 1
ATOM 571 O O . GLU A 1 79 ? -1.014 -8.184 -8.102 1.00 89.75 79 GLU A O 1
ATOM 576 N N . ALA A 1 80 ? -3.106 -7.781 -8.830 1.00 87.88 80 ALA A N 1
ATOM 577 C CA . ALA A 1 80 ? -2.962 -6.330 -8.863 1.00 87.88 80 ALA A CA 1
ATOM 578 C C . ALA A 1 80 ? -2.681 -5.729 -7.476 1.00 87.88 80 ALA A C 1
ATOM 580 O O . ALA A 1 80 ? -1.848 -4.821 -7.359 1.00 87.88 80 ALA A O 1
ATOM 581 N N . ILE A 1 81 ? -3.326 -6.243 -6.419 1.00 92.12 81 ILE A N 1
ATOM 582 C CA . ILE A 1 81 ? -3.007 -5.851 -5.037 1.00 92.12 81 ILE A CA 1
ATOM 583 C C . ILE A 1 81 ? -1.576 -6.253 -4.684 1.00 92.12 81 ILE A C 1
ATOM 585 O O . ILE A 1 81 ? -0.821 -5.427 -4.167 1.00 92.12 81 ILE A O 1
ATOM 589 N N . GLY A 1 82 ? -1.194 -7.504 -4.955 1.00 92.81 82 GLY A N 1
ATOM 590 C CA . GLY A 1 82 ? 0.139 -8.010 -4.647 1.00 92.81 82 GLY A CA 1
ATOM 591 C C . GLY A 1 82 ? 1.233 -7.162 -5.294 1.00 92.81 82 GLY A C 1
ATOM 592 O O . GLY A 1 82 ? 2.192 -6.774 -4.628 1.00 92.81 82 GLY A O 1
ATOM 593 N N . GLU A 1 83 ? 1.063 -6.794 -6.562 1.00 91.19 83 GLU A N 1
ATOM 594 C CA . GLU A 1 83 ? 2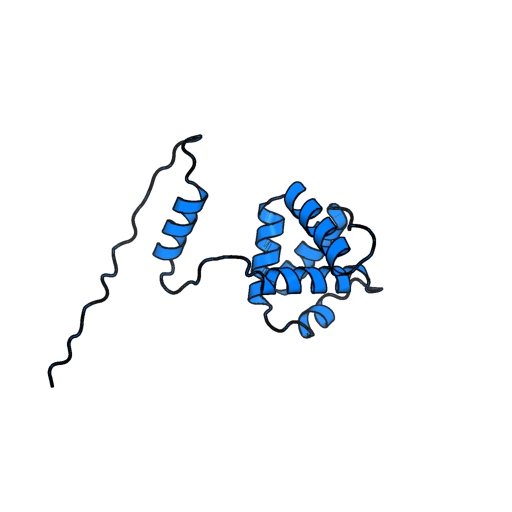.005 -5.920 -7.264 1.00 91.19 83 GLU A CA 1
ATOM 595 C C . GLU A 1 83 ? 2.056 -4.511 -6.656 1.00 91.19 83 GLU A C 1
ATOM 597 O O . GLU A 1 83 ? 3.138 -3.981 -6.390 1.00 91.19 83 GLU A O 1
ATOM 602 N N . ALA A 1 84 ? 0.899 -3.918 -6.340 1.00 92.62 84 ALA A N 1
ATOM 603 C CA . ALA A 1 84 ? 0.840 -2.613 -5.683 1.00 92.62 84 ALA A CA 1
ATOM 604 C C . ALA A 1 84 ? 1.572 -2.611 -4.330 1.00 92.62 84 ALA A C 1
ATOM 606 O O . ALA A 1 84 ? 2.345 -1.700 -4.030 1.00 92.62 84 ALA A O 1
ATOM 607 N N . LEU A 1 85 ? 1.372 -3.654 -3.529 1.00 95.06 85 LEU A N 1
ATOM 608 C CA . LEU A 1 85 ? 1.980 -3.809 -2.214 1.00 95.06 85 LEU A CA 1
ATOM 609 C C . LEU A 1 85 ? 3.492 -4.064 -2.279 1.00 95.06 85 LEU A C 1
ATOM 611 O O . LEU A 1 85 ? 4.251 -3.465 -1.509 1.00 95.06 85 LEU A O 1
ATOM 615 N N . ARG A 1 86 ? 3.958 -4.889 -3.226 1.00 94.12 86 ARG A N 1
ATOM 616 C CA . ARG A 1 86 ? 5.396 -5.079 -3.485 1.00 94.12 86 ARG A CA 1
ATOM 617 C C . ARG A 1 86 ? 6.052 -3.761 -3.895 1.00 94.12 86 ARG A C 1
ATOM 619 O O . ARG A 1 86 ? 7.110 -3.430 -3.360 1.00 94.12 86 ARG A O 1
ATOM 626 N N . HIS A 1 87 ? 5.402 -2.971 -4.752 1.00 91.50 87 HIS A N 1
ATOM 627 C CA . HIS A 1 87 ? 5.897 -1.653 -5.154 1.00 91.50 87 HIS A CA 1
ATOM 628 C C . HIS A 1 87 ? 6.070 -0.704 -3.955 1.00 91.50 87 HIS A C 1
ATOM 630 O O . HIS A 1 87 ? 7.098 -0.031 -3.831 1.00 91.50 87 HIS A O 1
ATOM 636 N N . VAL A 1 88 ? 5.109 -0.695 -3.022 1.00 93.25 88 VAL A N 1
ATOM 637 C CA . VAL A 1 88 ? 5.208 0.094 -1.782 1.00 93.25 88 VAL A CA 1
ATOM 638 C C . VAL A 1 88 ? 6.433 -0.323 -0.962 1.00 93.25 88 VAL A C 1
ATOM 640 O O . VAL A 1 88 ? 7.220 0.545 -0.576 1.00 93.25 88 VAL A O 1
ATOM 643 N N . LEU A 1 89 ? 6.644 -1.628 -0.741 1.00 92.69 89 LEU A N 1
ATOM 644 C CA . LEU A 1 89 ? 7.789 -2.125 0.034 1.00 92.69 89 LEU A CA 1
ATOM 645 C C . LEU A 1 89 ? 9.141 -1.855 -0.639 1.00 92.69 89 LEU A C 1
ATOM 647 O O . LEU A 1 89 ? 10.102 -1.518 0.055 1.00 92.69 89 LEU A O 1
ATOM 651 N N . VAL A 1 90 ? 9.226 -1.960 -1.970 1.00 91.56 90 VAL A N 1
ATOM 652 C CA . VAL A 1 90 ? 10.447 -1.645 -2.736 1.00 91.56 90 VAL A CA 1
ATOM 653 C C . VAL A 1 90 ? 10.862 -0.183 -2.539 1.00 91.56 90 VAL A C 1
ATOM 655 O O . VAL A 1 90 ? 12.051 0.106 -2.408 1.00 91.56 90 VAL A O 1
ATOM 658 N N . GLY A 1 91 ? 9.896 0.735 -2.434 1.00 86.38 91 GLY A N 1
ATOM 659 C CA . GLY A 1 91 ? 10.153 2.151 -2.149 1.00 86.38 91 GLY A CA 1
ATOM 660 C C . GLY A 1 91 ? 10.618 2.454 -0.713 1.00 86.38 91 GLY A C 1
ATOM 661 O O . GLY A 1 91 ? 10.981 3.594 -0.411 1.00 86.38 91 GLY A O 1
ATOM 662 N N . GLY A 1 92 ? 10.632 1.462 0.184 1.00 90.12 92 GLY A N 1
ATOM 663 C CA . GLY A 1 92 ? 11.103 1.591 1.564 1.00 90.12 92 GLY A CA 1
ATOM 664 C C . GLY A 1 92 ? 10.209 2.455 2.463 1.00 90.12 92 GLY A C 1
ATOM 665 O O . GLY A 1 92 ? 9.059 2.747 2.144 1.00 90.12 92 GLY A O 1
ATOM 666 N N . VAL A 1 93 ? 10.746 2.881 3.615 1.00 92.62 93 VAL A N 1
ATOM 667 C CA . VAL A 1 93 ? 9.984 3.614 4.652 1.00 92.62 93 VAL A CA 1
ATOM 668 C C . VAL A 1 93 ? 9.247 4.854 4.117 1.00 92.62 93 VAL A C 1
ATOM 670 O O . VAL A 1 93 ? 8.065 4.972 4.427 1.00 92.62 93 VAL A O 1
ATOM 673 N N . PRO A 1 94 ? 9.846 5.737 3.288 1.00 94.06 94 PRO A N 1
ATOM 674 C CA . PRO A 1 94 ? 9.127 6.907 2.775 1.00 94.06 94 PRO A CA 1
ATOM 675 C C . PRO A 1 94 ? 7.911 6.542 1.915 1.00 94.06 94 PRO A C 1
ATOM 677 O O . PRO A 1 94 ? 6.892 7.222 1.968 1.00 94.06 94 PRO A O 1
ATOM 680 N N . SER A 1 95 ? 8.010 5.459 1.138 1.00 94.12 95 SER A N 1
ATOM 681 C CA . SER A 1 95 ? 6.909 4.955 0.311 1.00 94.12 95 SER A CA 1
ATOM 682 C C . SER A 1 95 ? 5.792 4.366 1.171 1.00 94.12 95 SER A C 1
ATOM 684 O O . SER A 1 95 ? 4.620 4.646 0.939 1.00 94.12 95 SER A O 1
ATOM 686 N N . VAL A 1 96 ? 6.151 3.620 2.221 1.00 96.12 96 VAL A N 1
ATOM 687 C CA . VAL A 1 96 ? 5.186 3.089 3.194 1.00 96.12 96 VAL A CA 1
ATOM 688 C C . VAL A 1 96 ? 4.470 4.219 3.940 1.00 96.12 96 VAL A C 1
ATOM 690 O O . VAL A 1 96 ? 3.261 4.150 4.128 1.00 96.12 96 VAL A O 1
ATOM 693 N N . GLU A 1 97 ? 5.187 5.267 4.354 1.00 95.94 97 GLU A N 1
ATOM 694 C CA . GLU A 1 97 ? 4.593 6.433 5.022 1.00 95.94 97 GLU A CA 1
ATOM 695 C C . GLU A 1 97 ? 3.655 7.209 4.092 1.00 95.94 97 GLU A C 1
ATOM 697 O O . GLU A 1 97 ? 2.560 7.584 4.509 1.00 95.94 97 GLU A O 1
ATOM 702 N N . ALA A 1 98 ? 4.050 7.407 2.830 1.00 96.19 98 ALA A N 1
ATOM 703 C CA . ALA A 1 98 ? 3.190 8.019 1.822 1.00 96.19 98 ALA A CA 1
ATOM 704 C C . ALA A 1 98 ? 1.928 7.178 1.588 1.00 96.19 98 ALA A C 1
ATOM 706 O O . ALA A 1 98 ? 0.820 7.696 1.674 1.00 96.19 98 ALA A O 1
ATOM 707 N N . PHE A 1 99 ? 2.082 5.867 1.401 1.00 96.12 99 PHE A N 1
ATOM 708 C CA . PHE A 1 99 ? 0.958 4.951 1.247 1.00 96.12 99 PHE A CA 1
ATOM 709 C C . PHE A 1 99 ? 0.021 4.976 2.465 1.00 96.12 99 PHE A C 1
ATOM 711 O O . PHE A 1 99 ? -1.189 5.060 2.301 1.00 96.12 99 PHE A O 1
ATOM 718 N N . ALA A 1 100 ? 0.555 4.971 3.689 1.00 96.81 100 ALA A N 1
ATOM 719 C CA . ALA A 1 100 ? -0.250 5.049 4.907 1.00 96.81 100 ALA A CA 1
ATOM 720 C C . ALA A 1 100 ? -1.019 6.375 5.038 1.00 96.81 100 ALA A C 1
ATOM 722 O O . ALA A 1 100 ? -2.147 6.378 5.535 1.00 96.81 100 ALA A O 1
ATOM 723 N N . ALA A 1 101 ? -0.432 7.492 4.597 1.00 96.50 101 ALA A N 1
ATOM 724 C CA . ALA A 1 101 ? -1.130 8.773 4.525 1.00 96.50 101 ALA A CA 1
ATOM 725 C C . ALA A 1 101 ? -2.269 8.731 3.499 1.00 96.50 101 ALA A C 1
ATOM 727 O O . ALA A 1 101 ? -3.376 9.168 3.790 1.00 96.50 101 ALA A O 1
ATOM 728 N N . GLU A 1 102 ? -2.029 8.128 2.338 1.00 95.94 102 GLU A N 1
ATOM 729 C CA . GLU A 1 102 ? -3.044 7.996 1.295 1.00 95.94 102 GLU A CA 1
ATOM 730 C C . GLU A 1 102 ? -4.192 7.063 1.693 1.00 95.94 102 GLU A C 1
ATOM 732 O O . GLU A 1 102 ? -5.345 7.358 1.393 1.00 95.94 102 GLU A O 1
ATOM 737 N N . VAL A 1 103 ? -3.908 5.991 2.442 1.00 96.44 103 VAL A N 1
ATOM 738 C CA . VAL A 1 103 ? -4.942 5.145 3.059 1.00 96.44 103 VAL A CA 1
ATOM 739 C C . VAL A 1 103 ? -5.830 5.971 3.992 1.00 96.44 103 VAL A C 1
ATOM 741 O O . VAL A 1 103 ? -7.052 5.856 3.933 1.00 96.44 103 VAL A O 1
ATOM 744 N N . ALA A 1 104 ? -5.239 6.817 4.840 1.00 95.44 104 ALA A N 1
ATOM 745 C CA . ALA A 1 104 ? -6.000 7.679 5.742 1.00 95.44 104 ALA A CA 1
ATOM 746 C C . ALA A 1 104 ? -6.803 8.755 4.994 1.00 95.44 104 ALA A C 1
ATOM 748 O O . ALA A 1 104 ? -7.929 9.052 5.389 1.00 95.44 104 ALA A O 1
ATOM 749 N N . ASP A 1 105 ? -6.268 9.303 3.901 1.00 95.44 105 ASP A N 1
ATOM 750 C CA . ASP A 1 105 ? -6.980 10.264 3.055 1.00 95.44 105 ASP A CA 1
ATOM 751 C C . ASP A 1 105 ? -8.166 9.619 2.312 1.00 95.44 105 ASP A C 1
ATOM 753 O O . ASP A 1 105 ? -9.216 10.250 2.167 1.00 95.44 105 ASP A O 1
ATOM 757 N N . ALA A 1 106 ? -8.015 8.373 1.848 1.00 93.31 106 ALA A N 1
ATOM 758 C CA . ALA A 1 106 ? -9.035 7.653 1.084 1.00 93.31 106 ALA A CA 1
ATOM 759 C C . ALA A 1 106 ? -10.141 7.052 1.968 1.00 93.31 106 ALA A C 1
ATOM 761 O O . ALA A 1 106 ? -11.326 7.231 1.689 1.00 93.31 106 ALA A O 1
ATOM 762 N N . GLU A 1 107 ? -9.759 6.361 3.043 1.00 93.12 107 GLU A N 1
ATOM 763 C CA . GLU A 1 107 ? -10.676 5.580 3.886 1.00 93.12 107 GLU A CA 1
ATOM 764 C C . GLU A 1 107 ? -11.064 6.310 5.183 1.00 93.12 107 GLU A C 1
ATOM 766 O O . GLU A 1 107 ? -12.024 5.948 5.869 1.00 93.12 107 GLU A O 1
ATOM 771 N N . GLY A 1 108 ? -10.352 7.390 5.507 1.00 89.38 108 GLY A N 1
ATOM 772 C CA . GLY A 1 108 ? -10.520 8.152 6.736 1.00 89.38 108 GLY A CA 1
ATOM 773 C C . GLY A 1 108 ? -9.744 7.568 7.921 1.00 89.38 108 GLY A C 1
ATOM 774 O O . GLY A 1 108 ? -9.403 6.387 7.977 1.00 89.38 108 GLY A O 1
ATOM 775 N N . GLY A 1 109 ? -9.493 8.420 8.915 1.00 90.62 109 GLY A N 1
ATOM 776 C CA . GLY A 1 109 ? -8.755 8.069 10.131 1.00 90.62 109 GLY A CA 1
ATOM 777 C C . GLY A 1 109 ? -7.377 8.721 10.192 1.00 90.62 109 GLY A C 1
ATOM 778 O O . GLY A 1 109 ? -7.088 9.658 9.451 1.00 90.62 109 GLY A O 1
ATOM 779 N N . ASP A 1 110 ? -6.547 8.245 11.119 1.00 93.81 110 ASP A N 1
ATOM 780 C CA . ASP A 1 110 ? -5.155 8.677 11.238 1.00 93.81 110 ASP A CA 1
ATOM 781 C C . ASP A 1 110 ? -4.246 7.768 10.390 1.00 93.81 110 ASP A C 1
ATOM 783 O O . ASP A 1 110 ? -4.485 6.556 10.337 1.00 93.81 110 ASP A O 1
ATOM 787 N N . PRO A 1 111 ? -3.178 8.307 9.768 1.00 94.81 111 PRO A N 1
ATOM 788 C CA . PRO A 1 111 ? -2.200 7.500 9.048 1.00 94.81 111 PRO A CA 1
ATOM 789 C C . PRO A 1 111 ? -1.623 6.387 9.918 1.00 94.81 111 PRO A C 1
ATOM 791 O O . PRO A 1 111 ? -1.196 6.617 11.056 1.00 94.81 111 PRO A O 1
ATOM 794 N N . LEU A 1 112 ? -1.562 5.180 9.355 1.00 94.69 112 LEU A N 1
ATOM 795 C CA . LEU A 1 112 ? -0.944 4.044 10.027 1.00 94.69 112 LEU A CA 1
ATOM 796 C C . LEU A 1 112 ? 0.540 4.335 10.299 1.00 94.69 112 LEU A C 1
ATOM 798 O O . LEU A 1 112 ? 1.261 4.786 9.404 1.00 94.69 112 LEU A O 1
ATOM 802 N N . PRO A 1 113 ? 1.051 4.028 11.503 1.00 95.31 113 PRO A N 1
ATOM 803 C CA . PRO A 1 113 ? 2.482 4.033 11.749 1.00 95.31 113 PRO A CA 1
ATOM 804 C C . PRO A 1 113 ? 3.209 3.136 10.740 1.00 95.31 113 PRO A C 1
ATOM 806 O O . PRO A 1 113 ? 2.801 1.995 10.525 1.00 95.31 113 PRO A O 1
ATOM 809 N N . ALA A 1 114 ? 4.337 3.602 10.196 1.00 92.69 114 ALA A N 1
ATOM 810 C CA . ALA A 1 114 ? 5.063 2.895 9.135 1.00 92.69 114 ALA A CA 1
ATOM 811 C C . ALA A 1 114 ? 5.350 1.417 9.458 1.00 92.69 114 ALA A C 1
ATOM 813 O O . ALA A 1 114 ? 5.196 0.548 8.612 1.00 92.69 114 ALA A O 1
ATOM 814 N N . HIS A 1 115 ? 5.718 1.102 10.703 1.00 94.19 115 HIS A N 1
ATOM 815 C CA . HIS A 1 115 ? 5.982 -0.278 11.121 1.00 94.19 115 HIS A CA 1
ATOM 816 C C . HIS A 1 115 ? 4.729 -1.174 11.124 1.00 94.19 115 HIS A C 1
ATOM 818 O O . HIS A 1 115 ? 4.849 -2.368 10.866 1.00 94.19 115 HIS A O 1
ATOM 824 N N . GLN A 1 116 ? 3.544 -0.619 11.405 1.00 94.88 116 GLN A N 1
ATOM 825 C CA . GLN A 1 116 ? 2.278 -1.354 11.340 1.00 94.88 116 GLN A CA 1
ATOM 826 C C . GLN A 1 116 ? 1.854 -1.568 9.890 1.00 94.88 116 GLN A C 1
ATOM 828 O O . GLN A 1 116 ? 1.531 -2.693 9.523 1.00 94.88 116 GLN A O 1
ATOM 833 N N . ALA A 1 117 ? 1.943 -0.527 9.055 1.00 95.94 117 ALA A N 1
ATOM 834 C CA . ALA A 1 117 ? 1.684 -0.642 7.623 1.00 95.94 117 ALA A CA 1
ATOM 835 C C . ALA A 1 117 ? 2.604 -1.695 6.980 1.00 95.94 117 ALA A C 1
ATOM 837 O O . ALA A 1 117 ? 2.119 -2.627 6.351 1.00 95.94 117 ALA A O 1
ATOM 838 N N . THR A 1 118 ? 3.917 -1.640 7.231 1.00 96.38 118 THR A N 1
ATOM 839 C CA . THR A 1 118 ? 4.870 -2.653 6.744 1.00 96.38 118 THR A CA 1
ATOM 840 C C . THR A 1 118 ? 4.526 -4.065 7.217 1.00 96.38 118 THR A C 1
ATOM 842 O O . THR A 1 118 ? 4.652 -5.003 6.434 1.00 96.38 118 THR A O 1
ATOM 845 N N . LYS A 1 119 ? 4.097 -4.237 8.478 1.00 95.81 119 LYS A N 1
ATOM 846 C CA . LYS A 1 119 ? 3.692 -5.547 9.011 1.00 95.81 119 LYS A CA 1
ATOM 847 C C . LYS A 1 119 ? 2.507 -6.106 8.219 1.00 95.81 119 LYS A C 1
ATOM 849 O O . LYS A 1 119 ? 2.626 -7.198 7.679 1.00 95.81 119 LYS A O 1
ATOM 854 N N . ILE A 1 120 ? 1.421 -5.337 8.109 1.00 96.25 120 ILE A N 1
ATOM 855 C CA . ILE A 1 120 ? 0.203 -5.755 7.398 1.00 96.25 120 ILE A CA 1
ATOM 856 C C . ILE A 1 120 ? 0.528 -6.100 5.944 1.00 96.25 120 ILE A C 1
ATOM 858 O O . ILE A 1 120 ? 0.150 -7.161 5.462 1.00 96.25 120 ILE A O 1
ATOM 862 N N . ILE A 1 121 ? 1.279 -5.232 5.260 1.00 96.25 121 ILE A N 1
ATOM 863 C CA . ILE A 1 121 ? 1.668 -5.451 3.865 1.00 96.25 121 ILE A CA 1
ATOM 864 C C . ILE A 1 121 ? 2.484 -6.744 3.721 1.00 96.25 121 ILE A C 1
ATOM 866 O O . ILE A 1 121 ? 2.232 -7.534 2.815 1.00 96.25 121 ILE A O 1
ATOM 870 N N . GLY A 1 122 ? 3.441 -6.987 4.620 1.00 95.50 122 GLY A N 1
ATOM 871 C CA . GLY A 1 122 ? 4.254 -8.202 4.605 1.00 95.50 122 GLY A CA 1
ATOM 872 C C . GLY A 1 122 ? 3.447 -9.477 4.856 1.00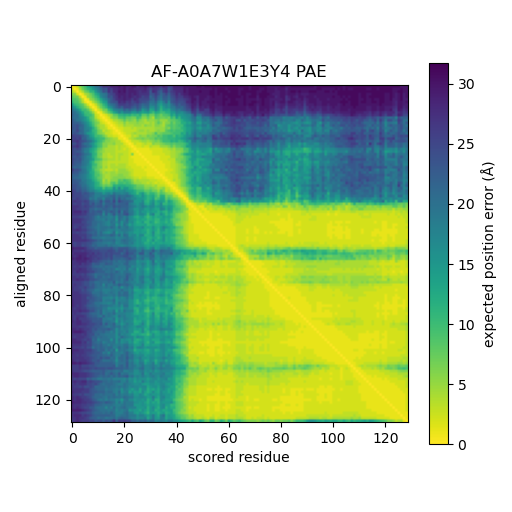 95.50 122 GLY A C 1
ATOM 873 O O . GLY A 1 122 ? 3.684 -10.480 4.191 1.00 95.50 122 GLY A O 1
ATOM 874 N N . GLU A 1 123 ? 2.487 -9.443 5.781 1.00 96.00 123 GLU A N 1
ATOM 875 C CA . GLU A 1 123 ? 1.629 -10.596 6.072 1.00 96.00 123 GLU A CA 1
ATOM 876 C C . GLU A 1 123 ? 0.634 -10.874 4.934 1.00 96.00 123 GLU A C 1
ATOM 878 O O . GLU A 1 123 ? 0.419 -12.033 4.595 1.00 96.00 123 GLU A O 1
ATOM 883 N N . VAL A 1 124 ? 0.097 -9.832 4.285 1.00 95.75 124 VAL A N 1
ATOM 884 C CA . VAL A 1 124 ? -0.717 -9.982 3.067 1.00 95.75 124 VAL A CA 1
ATOM 885 C C . VAL A 1 124 ? 0.089 -10.654 1.961 1.00 95.75 124 VAL A C 1
ATOM 887 O O . VAL A 1 124 ? -0.365 -11.637 1.388 1.00 95.75 124 VAL A O 1
ATOM 890 N N . LEU A 1 125 ? 1.292 -10.155 1.668 1.00 95.25 125 LEU A N 1
ATOM 891 C CA . LEU A 1 125 ? 2.129 -10.723 0.609 1.00 95.25 125 LEU A CA 1
ATOM 892 C C . LEU A 1 125 ? 2.536 -12.171 0.900 1.00 95.25 125 LEU A C 1
ATOM 894 O O . LEU A 1 125 ? 2.608 -12.967 -0.027 1.00 95.25 125 LEU A O 1
ATOM 898 N N . ALA A 1 126 ? 2.755 -12.520 2.169 1.00 94.62 126 ALA A N 1
ATOM 899 C CA . ALA A 1 126 ? 3.063 -13.890 2.567 1.00 94.62 126 ALA A CA 1
ATOM 900 C C . ALA A 1 126 ? 1.893 -14.869 2.358 1.00 94.62 126 ALA A C 1
ATOM 902 O O . ALA A 1 126 ? 2.141 -16.060 2.215 1.00 94.62 126 ALA A O 1
ATOM 903 N N . GLU A 1 127 ? 0.647 -14.389 2.357 1.00 93.88 127 GLU A N 1
ATOM 904 C CA . GLU A 1 127 ? -0.543 -15.203 2.059 1.00 93.88 127 GLU A CA 1
ATOM 905 C C . GLU A 1 127 ? -0.807 -15.316 0.544 1.00 93.88 127 GLU A C 1
ATOM 907 O O . GLU A 1 127 ? -1.498 -16.231 0.102 1.00 93.88 127 GLU A O 1
ATOM 912 N N . LEU A 1 128 ? -0.271 -14.386 -0.257 1.00 90.69 128 LEU A N 1
ATOM 913 C CA . LEU A 1 128 ? -0.416 -14.368 -1.719 1.00 90.69 128 LEU A CA 1
ATOM 914 C C . LEU A 1 128 ? 0.630 -15.218 -2.466 1.00 90.69 128 LEU A C 1
ATOM 916 O O . LEU A 1 128 ? 0.397 -15.540 -3.632 1.00 90.69 128 LEU A O 1
ATOM 920 N N . ASP A 1 129 ? 1.769 -15.52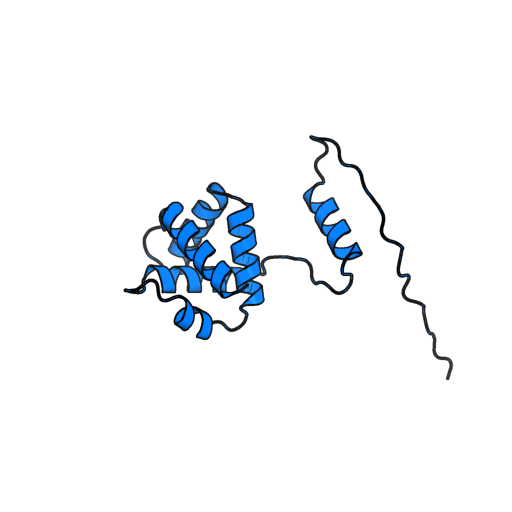5 -1.834 1.00 82.44 129 ASP A N 1
ATOM 921 C CA . ASP A 1 129 ? 2.861 -16.356 -2.383 1.00 82.44 129 ASP A CA 1
ATOM 922 C C . ASP A 1 129 ? 2.600 -17.870 -2.204 1.00 82.44 129 ASP A C 1
ATOM 924 O O . ASP A 1 129 ? 2.906 -18.637 -3.151 1.00 82.44 129 ASP A O 1
#